Protein AF-A0A1Q3JQH7-F1 (afdb_monomer)

Structure (mmCIF, N/CA/C/O backbone):
data_AF-A0A1Q3JQH7-F1
#
_entry.id   AF-A0A1Q3JQH7-F1
#
loop_
_atom_site.group_PDB
_atom_site.id
_atom_site.type_symbol
_atom_site.label_atom_id
_atom_site.label_alt_id
_atom_site.label_comp_id
_atom_site.label_asym_id
_atom_site.label_entity_id
_atom_site.label_seq_id
_atom_site.pdbx_PDB_ins_code
_atom_site.Cartn_x
_atom_site.Cartn_y
_atom_site.Cartn_z
_atom_site.occupancy
_atom_site.B_iso_or_equiv
_atom_site.auth_seq_id
_atom_site.auth_comp_id
_atom_site.auth_asym_id
_atom_site.auth_atom_id
_atom_site.pdbx_PDB_model_num
ATOM 1 N N . MET A 1 1 ? -27.844 -0.565 -24.989 1.00 44.66 1 MET A N 1
ATOM 2 C CA . MET A 1 1 ? -26.739 0.376 -24.699 1.00 44.66 1 MET A CA 1
ATOM 3 C C . MET A 1 1 ? -25.910 -0.254 -23.585 1.00 44.66 1 MET A C 1
ATOM 5 O O . MET A 1 1 ? -26.453 -0.523 -22.525 1.00 44.66 1 MET A O 1
ATOM 9 N N . LYS A 1 2 ? -24.704 -0.734 -23.907 1.00 46.09 2 LYS A N 1
ATOM 10 C CA . LYS A 1 2 ? -24.028 -1.815 -23.170 1.00 46.09 2 LYS A CA 1
ATOM 11 C C . LYS A 1 2 ? -23.430 -1.312 -21.846 1.00 46.09 2 LYS A C 1
ATOM 13 O O . LYS A 1 2 ? -22.636 -0.379 -21.849 1.00 46.09 2 LYS A O 1
ATOM 18 N N . THR A 1 3 ? -23.756 -1.981 -20.742 1.00 51.41 3 THR A N 1
ATOM 19 C CA . THR A 1 3 ? -23.239 -1.790 -19.370 1.00 51.41 3 THR A CA 1
ATOM 20 C C . THR A 1 3 ? -21.768 -2.225 -19.210 1.00 51.41 3 THR A C 1
ATOM 22 O O . THR A 1 3 ? -21.380 -2.832 -18.215 1.00 51.41 3 THR A O 1
ATOM 25 N N . LEU A 1 4 ? -20.919 -1.944 -20.203 1.00 54.69 4 LEU A N 1
ATOM 26 C CA . LEU A 1 4 ? -19.522 -2.401 -20.242 1.00 54.69 4 LEU A CA 1
ATOM 27 C C . LEU A 1 4 ? -18.557 -1.503 -19.448 1.00 54.69 4 LEU A C 1
ATOM 29 O O . LEU A 1 4 ? -17.485 -1.956 -19.060 1.00 54.69 4 LEU A O 1
ATOM 33 N N . ALA A 1 5 ? -18.969 -0.284 -19.091 1.00 58.31 5 ALA A N 1
ATOM 34 C CA . ALA A 1 5 ? -18.113 0.685 -18.402 1.00 58.31 5 ALA A CA 1
ATOM 35 C C . ALA A 1 5 ? -17.565 0.197 -17.040 1.00 58.31 5 ALA A C 1
ATOM 37 O O . ALA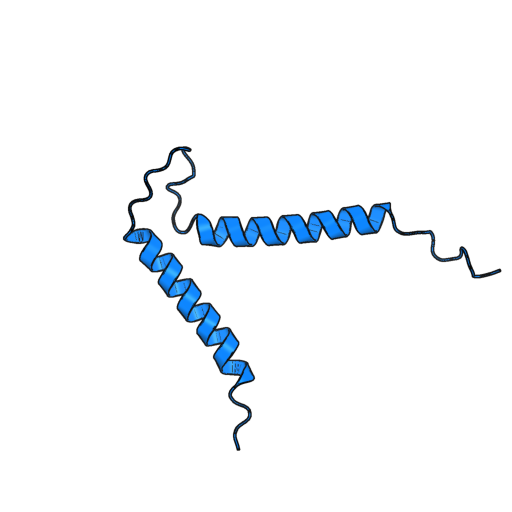 A 1 5 ? -16.450 0.548 -16.663 1.00 58.31 5 ALA A O 1
ATOM 38 N N . GLY A 1 6 ? -18.298 -0.653 -16.309 1.00 57.88 6 GLY A N 1
ATOM 39 C CA . GLY A 1 6 ? -17.889 -1.096 -14.967 1.00 57.88 6 GLY A CA 1
ATOM 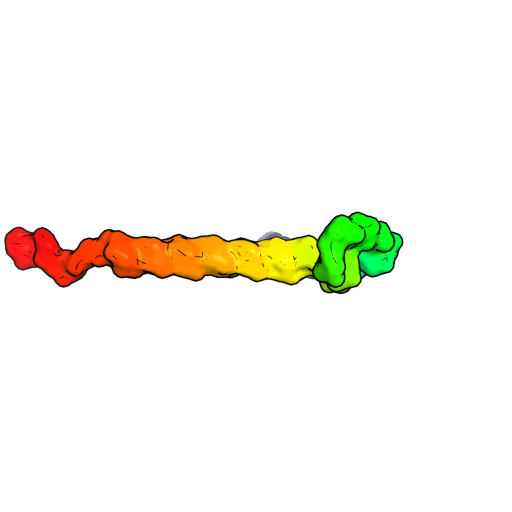40 C C . GLY A 1 6 ? -16.834 -2.211 -14.939 1.00 57.88 6 GLY A C 1
ATOM 41 O O . GLY A 1 6 ? -15.998 -2.253 -14.035 1.00 57.88 6 GLY A O 1
ATOM 42 N N . LYS A 1 7 ? -16.844 -3.124 -15.923 1.00 60.97 7 LYS A N 1
ATOM 43 C CA . LYS A 1 7 ? -15.899 -4.257 -15.971 1.00 60.97 7 LYS A CA 1
ATOM 44 C C . LYS A 1 7 ? -14.546 -3.843 -16.547 1.00 60.97 7 LYS A C 1
ATOM 46 O O . LYS A 1 7 ? -13.518 -4.379 -16.13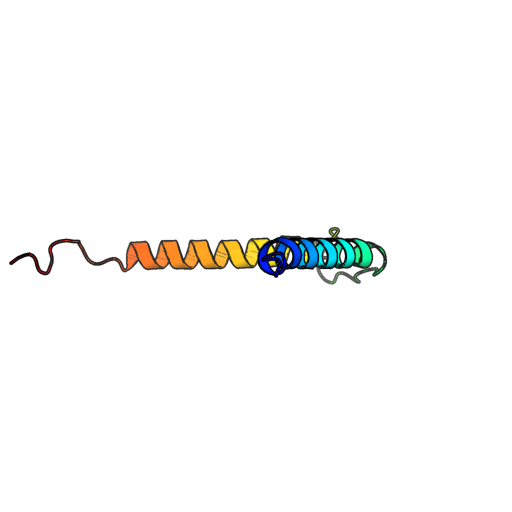5 1.00 60.97 7 LYS A O 1
ATOM 51 N N . ASP A 1 8 ? -14.554 -2.889 -17.469 1.00 71.75 8 ASP A N 1
ATOM 52 C CA . ASP A 1 8 ? -13.357 -2.485 -18.199 1.00 71.75 8 ASP A CA 1
ATOM 53 C C . ASP A 1 8 ? -12.502 -1.495 -17.396 1.00 71.75 8 ASP A C 1
ATOM 55 O O . ASP A 1 8 ? -11.282 -1.549 -17.492 1.00 71.75 8 ASP A O 1
ATOM 59 N N . PHE A 1 9 ? -13.095 -0.694 -16.501 1.00 79.06 9 PHE A N 1
ATOM 60 C CA . PHE A 1 9 ? -12.349 0.234 -15.637 1.00 79.06 9 PHE A CA 1
ATOM 61 C C . PHE A 1 9 ? -11.387 -0.477 -1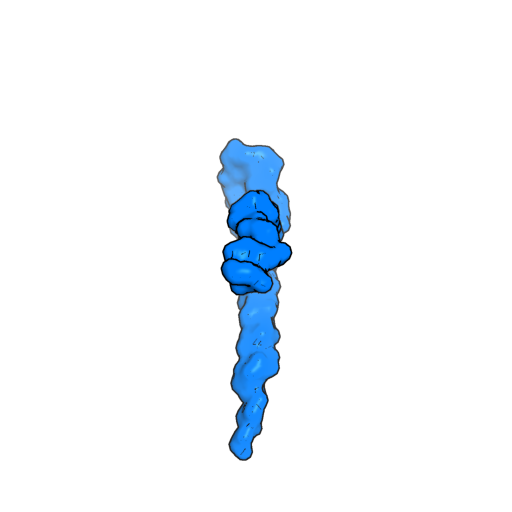4.672 1.00 79.06 9 PHE A C 1
ATOM 63 O O . PHE A 1 9 ? -10.229 -0.089 -14.535 1.00 79.06 9 PHE A O 1
ATOM 70 N N . ARG A 1 10 ? -11.834 -1.573 -14.040 1.00 81.00 10 ARG A N 1
ATOM 71 C CA . ARG A 1 10 ? -10.986 -2.368 -13.129 1.00 81.00 10 ARG A CA 1
ATOM 72 C C . ARG A 1 10 ? -9.813 -2.990 -13.881 1.00 81.00 10 ARG A C 1
ATOM 74 O O . ARG A 1 10 ? -8.694 -2.995 -13.384 1.00 81.00 10 ARG A O 1
ATOM 81 N N . LYS A 1 11 ? -10.074 -3.479 -15.097 1.00 81.62 11 LYS A N 1
ATOM 82 C CA . LYS A 1 11 ? -9.050 -4.045 -15.982 1.00 81.62 11 LYS A CA 1
ATOM 83 C C . LYS A 1 11 ? -8.076 -2.978 -16.465 1.00 81.62 11 LYS A C 1
ATOM 85 O O . LYS A 1 11 ? -6.881 -3.229 -16.461 1.00 81.62 11 LYS A O 1
ATOM 90 N N . LEU A 1 12 ? -8.575 -1.797 -16.826 1.00 86.19 12 LEU A N 1
ATOM 91 C CA . LEU A 1 12 ? -7.760 -0.658 -17.234 1.00 86.19 12 LEU A CA 1
ATOM 92 C C . LEU A 1 12 ? -6.794 -0.255 -16.116 1.00 86.19 12 LEU A C 1
ATOM 94 O O . LEU A 1 12 ? -5.601 -0.141 -16.369 1.00 86.19 12 LEU A O 1
ATOM 98 N N . GLY A 1 13 ? -7.284 -0.123 -14.880 1.00 83.31 13 GLY A N 1
ATOM 99 C CA . GLY A 1 13 ? -6.432 0.164 -13.724 1.00 83.31 13 GLY A CA 1
ATOM 100 C C . GLY A 1 13 ? -5.353 -0.901 -13.503 1.00 83.31 13 GLY A C 1
ATOM 101 O O . GLY A 1 13 ? -4.199 -0.563 -13.264 1.00 83.31 13 GLY A O 1
ATOM 102 N N . LEU A 1 14 ? -5.702 -2.182 -13.659 1.00 84.94 14 LEU A N 1
ATOM 103 C CA . LEU A 1 14 ? -4.763 -3.303 -13.527 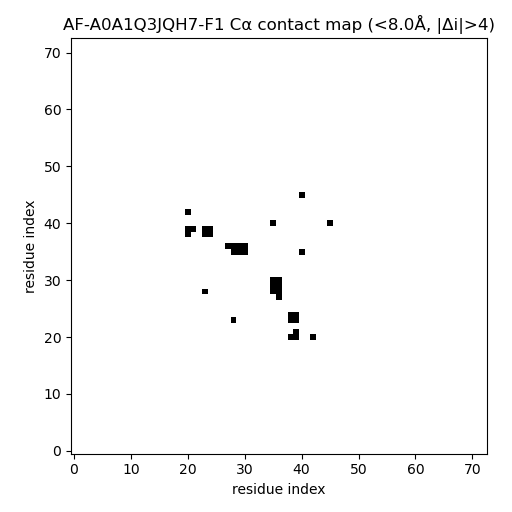1.00 84.94 14 LEU A CA 1
ATOM 104 C C . LEU A 1 14 ? -3.696 -3.304 -14.638 1.00 84.94 14 LEU A C 1
ATOM 106 O O . LEU A 1 14 ? -2.529 -3.571 -14.369 1.00 84.94 14 LEU A O 1
ATOM 110 N N . VAL A 1 15 ? -4.077 -2.949 -15.869 1.00 87.88 15 VAL A N 1
ATOM 111 C CA . VAL A 1 15 ? -3.150 -2.796 -17.003 1.00 87.88 15 VAL A CA 1
ATOM 112 C C . VAL A 1 15 ? -2.199 -1.624 -16.773 1.00 87.88 15 VAL A C 1
ATOM 114 O O . VAL A 1 15 ? -0.993 -1.787 -16.928 1.00 87.88 15 VAL A O 1
ATOM 117 N N . VAL A 1 16 ? -2.713 -0.463 -16.361 1.00 86.88 16 VAL A N 1
ATOM 118 C CA . VAL A 1 16 ? -1.888 0.719 -16.064 1.00 86.88 16 VAL A CA 1
ATOM 119 C C . VAL A 1 16 ? -0.911 0.425 -14.923 1.00 86.88 16 VAL A C 1
ATOM 121 O O . VAL A 1 16 ? 0.268 0.752 -15.036 1.00 86.88 16 VAL A O 1
ATOM 124 N N . LEU A 1 17 ? -1.368 -0.261 -13.870 1.00 84.62 17 LEU A N 1
ATOM 125 C CA . LEU A 1 17 ? -0.515 -0.701 -12.766 1.00 84.62 17 LEU A CA 1
ATOM 126 C C . LEU A 1 17 ? 0.599 -1.643 -13.245 1.00 84.62 17 LEU A C 1
ATOM 128 O O . LEU A 1 17 ? 1.752 -1.456 -12.869 1.00 84.62 17 LEU A O 1
ATOM 132 N N . ALA A 1 18 ? 0.283 -2.623 -14.097 1.00 83.75 18 ALA A N 1
ATOM 133 C CA . ALA A 1 18 ? 1.280 -3.549 -14.635 1.00 83.75 18 ALA A CA 1
ATOM 134 C C . ALA A 1 18 ? 2.327 -2.829 -15.500 1.00 83.75 18 ALA A C 1
ATOM 136 O O . ALA A 1 18 ? 3.515 -3.122 -15.396 1.00 83.75 18 ALA A O 1
ATOM 137 N N . VAL A 1 19 ? 1.907 -1.855 -16.313 1.00 84.50 19 VAL A N 1
ATOM 138 C CA . VAL A 1 19 ? 2.820 -1.035 -17.125 1.00 84.50 19 VAL A CA 1
ATOM 139 C C . VAL A 1 19 ? 3.734 -0.185 -16.244 1.00 84.50 19 VAL A C 1
ATOM 141 O O . VAL A 1 19 ? 4.930 -0.135 -16.509 1.00 84.50 19 VAL A O 1
ATOM 144 N N . LEU A 1 20 ? 3.205 0.442 -15.189 1.00 81.38 20 LEU A N 1
ATOM 145 C CA . LEU A 1 20 ? 3.998 1.223 -14.231 1.00 81.38 20 LEU A CA 1
ATOM 146 C C . LEU A 1 20 ? 5.051 0.360 -13.529 1.00 81.38 20 LEU A C 1
ATOM 148 O O . LEU A 1 20 ? 6.207 0.760 -13.452 1.00 81.38 20 LEU A O 1
ATOM 152 N N . VAL A 1 21 ? 4.670 -0.842 -13.086 1.00 80.62 21 VAL A N 1
ATOM 153 C CA . VAL A 1 21 ? 5.605 -1.805 -12.485 1.00 80.62 21 VAL A CA 1
ATOM 154 C C . VAL A 1 21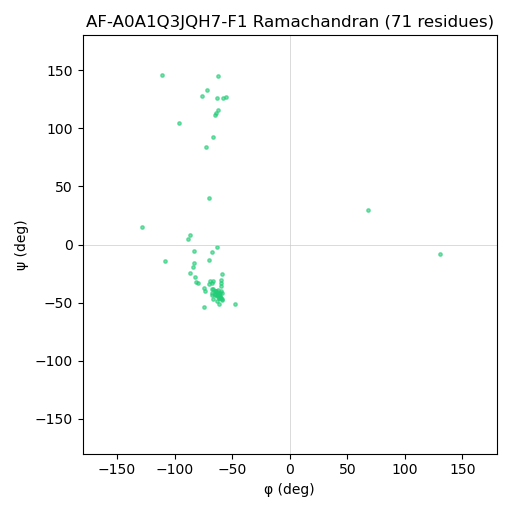 ? 6.686 -2.217 -13.482 1.00 80.62 21 VAL A C 1
ATOM 156 O O . VAL A 1 21 ? 7.852 -2.279 -13.122 1.00 80.62 21 VAL A O 1
ATOM 159 N N . LEU A 1 22 ? 6.341 -2.455 -14.749 1.00 79.19 22 LEU A N 1
ATOM 160 C CA . LEU A 1 22 ? 7.336 -2.776 -15.776 1.00 79.19 22 LEU A CA 1
ATOM 161 C C . LEU A 1 22 ? 8.257 -1.591 -16.106 1.00 79.19 22 LEU A C 1
ATOM 163 O O . LEU A 1 22 ? 9.430 -1.804 -16.400 1.00 79.19 22 LEU A O 1
ATOM 167 N N . LEU A 1 23 ? 7.754 -0.355 -16.041 1.00 78.31 23 LEU A N 1
ATOM 168 C CA . LEU A 1 23 ? 8.559 0.858 -16.217 1.00 78.31 23 LEU A CA 1
ATOM 169 C C . LEU A 1 23 ? 9.578 1.045 -15.088 1.00 78.31 23 LEU A C 1
ATOM 171 O O . LEU A 1 23 ? 10.673 1.542 -15.339 1.00 78.31 23 LEU A O 1
ATOM 175 N N . ASP A 1 24 ? 9.242 0.597 -13.880 1.00 70.38 24 ASP A N 1
ATOM 176 C CA . ASP A 1 24 ? 10.131 0.600 -12.714 1.00 70.38 24 ASP A CA 1
ATOM 177 C C . ASP A 1 24 ? 11.419 -0.220 -12.960 1.00 70.38 24 ASP A C 1
ATOM 179 O O . ASP A 1 24 ? 12.461 0.100 -12.406 1.00 70.38 24 ASP A O 1
ATOM 183 N N . LEU A 1 25 ? 11.410 -1.216 -13.868 1.00 67.31 25 LEU A N 1
ATOM 184 C CA . LEU A 1 25 ? 12.634 -1.935 -14.298 1.00 67.31 25 LEU A CA 1
ATOM 185 C C . LEU A 1 25 ? 13.577 -1.072 -15.133 1.00 67.31 25 LEU A C 1
ATOM 187 O O . LEU A 1 25 ? 14.782 -1.312 -15.146 1.00 67.31 25 LEU A O 1
ATOM 191 N N . ALA A 1 26 ? 13.0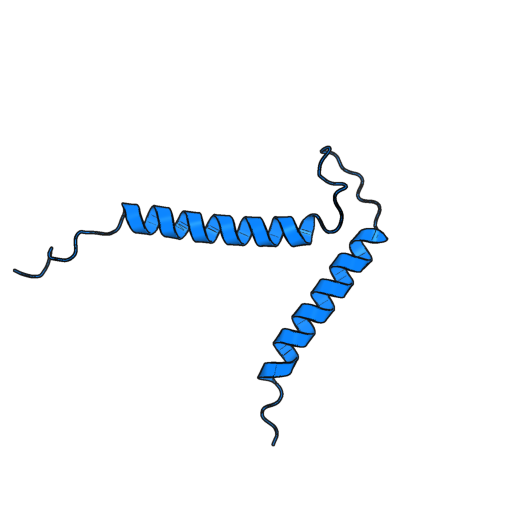24 -0.130 -15.898 1.00 65.69 26 ALA A N 1
ATOM 192 C CA . ALA A 1 26 ? 13.797 0.737 -16.780 1.00 65.69 26 ALA A CA 1
ATOM 193 C C . ALA A 1 26 ? 14.377 1.946 -16.030 1.00 65.69 26 ALA A C 1
ATOM 195 O O . ALA A 1 26 ? 15.334 2.564 -16.500 1.00 65.69 26 ALA A O 1
ATOM 196 N N . VAL A 1 27 ? 13.817 2.280 -14.866 1.00 66.50 27 VAL A N 1
ATOM 197 C CA . VAL A 1 27 ? 14.276 3.374 -14.014 1.00 66.50 27 VAL A CA 1
ATOM 198 C C . VAL A 1 27 ? 15.206 2.799 -12.950 1.00 66.50 27 VAL A C 1
ATOM 200 O O . VAL A 1 27 ? 14.770 2.180 -11.987 1.00 66.50 27 VAL A O 1
ATOM 203 N N . ALA A 1 28 ? 16.515 3.006 -13.110 1.00 57.53 28 ALA A N 1
ATOM 204 C CA . ALA A 1 28 ? 17.493 2.650 -12.086 1.00 57.53 28 ALA A CA 1
ATOM 205 C C . ALA A 1 28 ? 17.286 3.536 -10.846 1.00 57.53 28 ALA A C 1
ATOM 207 O O . ALA A 1 28 ? 17.811 4.648 -10.761 1.00 57.53 28 ALA A O 1
ATOM 208 N N . GLN A 1 29 ? 16.486 3.052 -9.899 1.00 59.84 29 GLN A N 1
ATOM 209 C CA . GLN A 1 29 ? 16.217 3.746 -8.650 1.00 59.84 29 GLN A CA 1
ATOM 210 C C . GLN A 1 29 ? 17.520 3.826 -7.842 1.00 59.84 29 GLN A C 1
ATOM 212 O O . GLN A 1 29 ? 18.073 2.813 -7.414 1.00 59.84 29 GLN A O 1
ATOM 217 N N . HIS A 1 30 ? 18.060 5.038 -7.690 1.00 56.75 30 HIS A N 1
ATOM 218 C CA . HIS A 1 30 ? 19.256 5.301 -6.889 1.00 56.75 30 HIS A CA 1
ATOM 219 C C . HIS A 1 30 ? 18.870 5.185 -5.407 1.00 56.75 30 HIS A C 1
ATOM 221 O O . HIS A 1 30 ? 18.484 6.163 -4.771 1.00 56.75 30 HIS A O 1
ATOM 227 N N . GLY A 1 31 ? 18.865 3.953 -4.897 1.00 57.12 31 GLY A N 1
ATOM 228 C CA . GLY A 1 31 ? 18.445 3.645 -3.534 1.00 57.12 31 GLY A CA 1
ATOM 229 C C . GLY A 1 31 ? 19.348 4.303 -2.496 1.00 57.12 31 GLY A C 1
ATOM 230 O O . GLY A 1 31 ? 20.565 4.122 -2.528 1.00 57.12 31 GLY A O 1
ATOM 231 N N . TYR A 1 32 ? 18.749 5.052 -1.568 1.00 59.28 32 TYR A N 1
ATOM 232 C CA . TYR A 1 32 ? 19.440 5.571 -0.382 1.00 59.28 32 TYR A CA 1
ATOM 233 C C . TYR A 1 32 ? 19.397 4.538 0.760 1.00 59.28 32 TYR A C 1
ATOM 235 O O . TYR A 1 32 ? 20.288 4.502 1.608 1.00 59.28 32 TYR A O 1
ATOM 243 N N . PHE A 1 33 ? 18.405 3.641 0.743 1.00 57.66 33 PHE A N 1
ATOM 244 C CA . PHE A 1 33 ? 18.282 2.473 1.607 1.00 57.66 33 PHE A CA 1
ATOM 245 C C . PHE A 1 33 ? 18.479 1.174 0.809 1.00 57.66 33 PHE A C 1
ATOM 247 O O . PHE A 1 33 ? 18.064 1.045 -0.341 1.00 57.66 33 PHE A O 1
ATOM 254 N N . GLY A 1 34 ? 19.079 0.156 1.439 1.00 60.88 34 GLY A N 1
ATOM 255 C CA . GLY A 1 34 ? 19.427 -1.126 0.800 1.00 60.88 34 GLY A CA 1
ATOM 256 C C . GLY A 1 34 ? 18.252 -1.974 0.282 1.00 60.88 34 GLY A C 1
ATOM 257 O O . GLY A 1 34 ? 18.484 -3.031 -0.295 1.00 60.88 34 GLY A O 1
ATOM 258 N N . ILE A 1 35 ? 17.006 -1.530 0.484 1.00 62.03 35 ILE A N 1
ATOM 259 C CA . ILE A 1 35 ? 15.762 -2.214 0.083 1.00 62.03 35 ILE A CA 1
ATOM 260 C C . ILE A 1 35 ? 15.083 -1.491 -1.106 1.00 62.03 35 ILE A C 1
ATOM 262 O O . ILE A 1 35 ? 14.248 -2.076 -1.799 1.00 62.03 35 ILE A O 1
ATOM 266 N N . ASP A 1 36 ? 15.493 -0.251 -1.407 1.00 62.47 36 ASP A N 1
ATOM 267 C CA . ASP A 1 36 ? 14.890 0.622 -2.431 1.00 62.47 36 ASP A CA 1
ATOM 268 C C . ASP A 1 36 ? 15.146 0.144 -3.870 1.00 62.47 36 ASP A C 1
ATOM 270 O O . ASP A 1 36 ? 14.516 0.631 -4.808 1.00 62.47 36 ASP A O 1
ATOM 274 N N . GLY A 1 37 ? 16.079 -0.799 -4.047 1.00 61.84 37 GLY A N 1
ATOM 275 C CA . GLY A 1 37 ? 16.386 -1.452 -5.323 1.00 61.84 37 GLY A CA 1
ATOM 276 C C . GLY A 1 37 ? 15.547 -2.703 -5.598 1.00 61.84 37 GLY A C 1
ATOM 277 O O . GLY A 1 37 ? 15.806 -3.412 -6.570 1.00 61.84 37 GLY A O 1
ATOM 278 N N . THR A 1 38 ? 14.577 -3.025 -4.735 1.00 66.81 38 THR A N 1
ATOM 279 C CA . THR A 1 38 ? 13.665 -4.145 -4.989 1.00 66.81 38 THR A CA 1
ATOM 280 C C . THR A 1 38 ? 12.687 -3.787 -6.108 1.00 66.81 38 THR A C 1
ATOM 282 O O . THR A 1 38 ? 12.105 -2.706 -6.129 1.00 66.81 38 THR A O 1
ATOM 285 N N . PHE A 1 39 ? 12.520 -4.703 -7.061 1.00 68.12 39 PHE A N 1
ATOM 286 C CA . PHE A 1 39 ? 11.665 -4.503 -8.230 1.00 68.12 39 PHE A CA 1
ATOM 287 C C . PHE A 1 39 ? 10.229 -4.137 -7.830 1.00 68.12 39 PHE A C 1
ATOM 289 O O . PHE A 1 39 ? 9.591 -4.863 -7.059 1.00 68.12 39 PHE A O 1
ATOM 296 N N . GLY A 1 40 ? 9.710 -3.029 -8.370 1.00 73.75 40 GLY A N 1
ATOM 297 C CA . GLY A 1 40 ? 8.345 -2.592 -8.110 1.00 73.75 40 GLY A CA 1
ATOM 298 C C . GLY A 1 40 ? 8.135 -2.137 -6.668 1.00 73.75 40 GLY A C 1
ATOM 299 O O . GLY A 1 40 ? 7.021 -2.298 -6.158 1.00 73.75 40 GLY A O 1
ATOM 300 N N . PHE A 1 41 ? 9.174 -1.604 -6.004 1.00 76.56 41 PHE A N 1
ATOM 301 C CA . PHE A 1 41 ? 9.137 -1.199 -4.593 1.00 76.56 41 PHE A CA 1
ATOM 302 C C . PHE A 1 41 ? 7.900 -0.365 -4.271 1.00 76.56 41 PHE A C 1
ATOM 304 O O . PHE A 1 41 ? 7.117 -0.728 -3.397 1.00 76.56 41 PHE A O 1
ATOM 311 N N . ALA A 1 42 ? 7.650 0.687 -5.051 1.00 76.88 42 ALA A N 1
ATOM 312 C CA . ALA A 1 42 ? 6.505 1.568 -4.847 1.00 76.88 42 ALA A CA 1
ATOM 313 C C . ALA A 1 42 ? 5.151 0.835 -4.932 1.00 76.88 42 ALA A C 1
ATOM 315 O O . ALA A 1 42 ? 4.213 1.184 -4.213 1.00 76.88 42 ALA A O 1
ATOM 316 N N . ALA A 1 43 ? 5.042 -0.197 -5.774 1.00 82.56 43 ALA A N 1
ATOM 317 C CA . ALA A 1 43 ? 3.796 -0.925 -5.976 1.00 82.56 43 ALA A CA 1
ATOM 318 C C . ALA A 1 43 ? 3.468 -1.848 -4.795 1.00 82.56 43 ALA A C 1
ATOM 320 O O . ALA A 1 43 ? 2.376 -1.754 -4.228 1.00 82.56 43 ALA A O 1
ATOM 321 N N . TRP A 1 44 ? 4.397 -2.724 -4.399 1.00 81.00 44 TRP A N 1
ATOM 322 C CA . TRP A 1 44 ? 4.137 -3.656 -3.297 1.00 81.00 44 TRP A CA 1
ATOM 323 C C . TRP A 1 44 ? 4.183 -2.953 -1.936 1.00 81.00 44 TRP A C 1
ATOM 325 O O . TRP A 1 44 ? 3.343 -3.241 -1.084 1.00 81.00 44 TRP A O 1
ATOM 335 N N . PHE A 1 45 ? 5.086 -1.986 -1.746 1.00 83.62 45 PHE A N 1
ATOM 336 C CA . PHE A 1 45 ? 5.172 -1.212 -0.508 1.00 83.62 45 PHE A CA 1
ATOM 337 C C . PHE A 1 45 ? 3.943 -0.320 -0.313 1.00 83.62 45 PHE A C 1
ATOM 339 O O . PHE A 1 45 ? 3.370 -0.298 0.774 1.00 83.62 45 PHE A O 1
ATOM 346 N N . GLY A 1 46 ? 3.478 0.367 -1.364 1.00 85.44 46 GLY A N 1
ATOM 347 C CA . GLY A 1 46 ? 2.257 1.175 -1.303 1.00 85.44 46 GLY A CA 1
ATOM 348 C C . GLY A 1 46 ? 1.015 0.336 -0.983 1.00 85.44 46 GLY A C 1
ATOM 349 O O . GLY A 1 46 ? 0.216 0.712 -0.122 1.00 85.44 46 GLY A O 1
ATOM 350 N N . ALA A 1 47 ? 0.883 -0.838 -1.611 1.00 87.94 47 ALA A N 1
ATOM 351 C CA . ALA A 1 47 ? -0.202 -1.775 -1.322 1.00 87.94 47 ALA A CA 1
ATOM 352 C C . ALA A 1 47 ? -0.143 -2.306 0.122 1.00 87.94 47 ALA A C 1
ATOM 354 O O . ALA A 1 47 ? -1.163 -2.330 0.816 1.00 87.94 47 ALA A O 1
ATOM 355 N N . LEU A 1 48 ? 1.048 -2.686 0.594 1.00 89.69 48 LEU A N 1
ATOM 356 C CA . LEU A 1 48 ? 1.257 -3.194 1.949 1.00 89.69 48 LEU A CA 1
ATOM 357 C C . LEU A 1 48 ? 1.023 -2.111 3.010 1.00 89.69 48 LEU A C 1
ATOM 359 O O . LEU A 1 48 ? 0.403 -2.388 4.033 1.00 89.69 48 LEU A O 1
ATOM 363 N N . SER A 1 49 ? 1.438 -0.873 2.741 1.00 91.69 49 SER A N 1
ATOM 364 C CA . SER A 1 49 ? 1.178 0.288 3.598 1.00 91.69 49 SER A CA 1
ATOM 365 C C . SER A 1 49 ? -0.322 0.559 3.740 1.00 91.69 49 SER A C 1
ATOM 367 O O . SER A 1 49 ? -0.833 0.692 4.853 1.00 91.69 49 SER A O 1
ATOM 369 N N . CYS A 1 50 ? -1.067 0.537 2.629 1.00 93.12 50 CYS A N 1
ATOM 370 C CA . CYS A 1 50 ? -2.523 0.670 2.663 1.00 93.12 50 CYS A CA 1
ATOM 371 C C . CYS A 1 50 ? -3.177 -0.436 3.507 1.00 93.12 50 CYS A C 1
ATOM 373 O O . CYS A 1 50 ? -4.006 -0.154 4.373 1.00 93.12 50 CYS A O 1
ATOM 375 N N . PHE A 1 51 ? -2.765 -1.689 3.304 1.00 95.44 51 PHE A N 1
ATOM 376 C CA . PHE A 1 51 ? -3.270 -2.818 4.081 1.00 95.44 51 PHE A CA 1
ATOM 377 C C . PHE A 1 51 ? -2.947 -2.688 5.577 1.00 95.44 51 PHE A C 1
ATOM 379 O O . PHE A 1 51 ? -3.821 -2.906 6.416 1.00 95.44 51 PHE A O 1
ATOM 386 N N . ALA A 1 52 ? -1.728 -2.266 5.918 1.00 95.94 52 ALA A N 1
ATOM 387 C CA . ALA A 1 52 ? -1.313 -2.037 7.298 1.00 95.94 52 ALA A CA 1
ATOM 388 C C . ALA A 1 52 ? -2.168 -0.962 7.987 1.00 95.94 52 ALA A C 1
ATOM 390 O O . ALA A 1 52 ? -2.578 -1.156 9.130 1.00 95.94 52 ALA A O 1
ATOM 391 N N . LEU A 1 53 ? -2.497 0.134 7.293 1.00 95.75 53 LEU A N 1
ATOM 392 C CA . LEU A 1 53 ? -3.373 1.184 7.826 1.00 95.75 53 LEU A CA 1
ATOM 393 C C . LEU A 1 53 ? -4.795 0.685 8.081 1.00 95.75 53 LEU A C 1
ATOM 395 O O . LEU A 1 53 ? -5.389 1.023 9.103 1.00 95.75 53 LEU A O 1
ATOM 399 N N . ILE A 1 54 ? -5.333 -0.138 7.179 1.00 95.75 54 ILE A N 1
ATOM 400 C CA . ILE A 1 54 ? -6.648 -0.758 7.365 1.00 95.75 54 ILE A CA 1
ATOM 401 C C . ILE A 1 54 ? -6.620 -1.640 8.615 1.00 95.75 54 ILE A C 1
ATOM 403 O O . ILE A 1 54 ? -7.451 -1.463 9.502 1.00 95.75 54 ILE A O 1
ATOM 407 N N . LEU A 1 55 ? -5.639 -2.538 8.737 1.00 96.06 55 LEU A N 1
ATOM 408 C CA . LEU A 1 55 ? -5.506 -3.398 9.915 1.00 96.06 55 LEU A CA 1
ATOM 409 C C . LEU A 1 55 ? -5.336 -2.599 11.208 1.00 96.06 55 LEU A C 1
ATOM 411 O O . LEU A 1 55 ? -5.943 -2.943 12.220 1.00 96.06 55 LEU A O 1
ATOM 415 N N . LEU A 1 56 ? -4.557 -1.519 11.170 1.00 95.69 56 LEU A N 1
ATOM 416 C CA . LEU A 1 56 ? -4.392 -0.620 12.304 1.00 95.69 56 LEU A CA 1
ATOM 417 C C . LEU A 1 56 ? -5.728 0.016 12.702 1.00 95.69 56 LEU A C 1
ATOM 419 O O . LEU A 1 56 ? -6.074 0.015 13.880 1.00 95.69 56 LEU A O 1
ATOM 423 N N . ALA A 1 57 ? -6.508 0.503 11.737 1.00 94.50 57 ALA A N 1
ATOM 424 C CA . ALA A 1 57 ? -7.833 1.058 11.995 1.00 94.50 57 ALA A CA 1
ATOM 425 C C . ALA A 1 57 ? -8.792 0.009 12.577 1.00 94.50 57 ALA A C 1
ATOM 427 O O . ALA A 1 57 ? -9.549 0.321 13.494 1.00 94.50 57 ALA A O 1
ATOM 428 N N . LEU A 1 58 ? -8.732 -1.239 12.100 1.00 93.00 58 LEU A N 1
ATOM 429 C CA . LEU A 1 58 ? -9.515 -2.347 12.654 1.00 93.00 58 LEU A CA 1
ATOM 430 C C . LEU A 1 58 ? -9.096 -2.667 14.096 1.00 93.00 58 LEU A C 1
ATOM 432 O O . LEU A 1 58 ? -9.958 -2.858 14.951 1.00 93.00 58 LEU A O 1
ATOM 436 N N . ALA A 1 59 ? -7.794 -2.687 14.382 1.00 94.06 59 ALA A N 1
ATOM 437 C CA . ALA A 1 59 ? -7.276 -2.922 15.726 1.00 94.06 59 ALA A CA 1
ATOM 438 C C . ALA A 1 59 ? -7.720 -1.815 16.689 1.00 94.06 59 ALA A C 1
ATOM 440 O O . ALA A 1 59 ? -8.292 -2.100 17.740 1.00 94.06 59 ALA A O 1
ATOM 441 N N . VAL A 1 60 ? -7.547 -0.552 16.296 1.00 94.19 60 VAL A N 1
ATOM 442 C CA . VAL A 1 60 ? -8.011 0.608 17.071 1.00 94.19 60 VAL A CA 1
ATOM 443 C C . VAL A 1 60 ? -9.528 0.548 17.269 1.00 94.19 60 VAL A C 1
ATOM 445 O O . VAL A 1 60 ? -10.004 0.675 18.394 1.00 94.19 60 VAL A O 1
ATOM 448 N N . GLY A 1 61 ? -10.291 0.259 16.214 1.00 90.06 61 GLY A N 1
ATOM 449 C CA . GLY A 1 61 ? -11.743 0.097 16.287 1.00 90.06 61 GLY A CA 1
ATOM 450 C C . GLY A 1 61 ? -12.183 -1.015 17.240 1.00 90.06 61 GLY A C 1
ATOM 451 O O . GLY A 1 61 ? -13.180 -0.851 17.932 1.00 90.06 61 GLY A O 1
ATOM 452 N N . SER A 1 62 ? -11.429 -2.114 17.329 1.00 87.69 62 SER A N 1
ATOM 453 C CA . SER A 1 62 ? -11.715 -3.200 18.274 1.00 87.69 62 SER A CA 1
ATOM 454 C C . SER A 1 62 ? -11.452 -2.816 19.733 1.00 87.69 62 SER A C 1
ATOM 456 O O . SER A 1 62 ? -12.201 -3.239 20.606 1.00 87.69 62 SER A O 1
ATOM 458 N N . ILE A 1 63 ? -10.444 -1.976 19.994 1.00 88.25 63 ILE A N 1
ATOM 459 C CA . ILE A 1 63 ? -10.113 -1.491 21.343 1.00 88.25 63 ILE A CA 1
ATOM 460 C C . ILE A 1 63 ? -11.138 -0.452 21.816 1.00 88.25 63 ILE A C 1
ATOM 462 O O . ILE A 1 63 ? -11.518 -0.453 22.982 1.00 88.25 63 ILE A O 1
ATOM 466 N N . LEU A 1 64 ? -11.588 0.436 20.922 1.00 85.75 64 LEU A N 1
ATOM 467 C CA . LEU A 1 64 ? -12.574 1.477 21.240 1.00 85.75 64 LEU A CA 1
ATOM 468 C C . LEU A 1 64 ? -14.027 0.985 21.190 1.00 85.75 64 LEU A C 1
ATOM 470 O O . LEU A 1 64 ? -14.936 1.757 21.500 1.00 85.75 64 LEU A O 1
ATOM 474 N N . ARG A 1 65 ? -14.278 -0.260 20.770 1.00 78.75 65 ARG A N 1
ATOM 475 C CA . ARG A 1 65 ? -15.638 -0.788 20.662 1.00 78.75 65 ARG A CA 1
ATOM 476 C C . ARG A 1 65 ? -16.272 -0.853 22.052 1.00 78.75 65 ARG A C 1
ATOM 478 O O . ARG A 1 65 ? -15.842 -1.627 22.902 1.00 78.75 65 ARG A O 1
ATOM 485 N N . ALA A 1 66 ? -17.294 -0.025 22.270 1.00 73.31 66 ALA A N 1
ATOM 486 C CA . ALA A 1 66 ? -18.105 -0.068 23.479 1.00 73.31 66 ALA A CA 1
ATOM 487 C C . ALA A 1 66 ? -18.820 -1.430 23.586 1.00 73.31 66 ALA A C 1
ATOM 489 O O . ALA A 1 66 ? -19.214 -1.973 22.549 1.00 73.31 66 ALA A O 1
ATOM 490 N N . PRO A 1 67 ? -19.014 -1.973 24.803 1.00 71.69 67 PRO A N 1
ATOM 491 C CA . PRO A 1 67 ? -19.739 -3.221 24.996 1.00 71.69 67 PRO A CA 1
ATOM 492 C C . PRO A 1 67 ? -21.153 -3.116 24.422 1.00 71.69 67 PRO A C 1
ATOM 494 O O . PRO A 1 67 ? -21.916 -2.203 24.766 1.00 71.69 67 PRO A O 1
ATOM 497 N N . GLU A 1 68 ? -21.497 -4.058 23.547 1.00 67.19 68 GLU A N 1
ATOM 498 C CA . GLU A 1 68 ? -22.869 -4.240 23.085 1.00 67.19 68 GLU A CA 1
ATOM 499 C C . GLU A 1 68 ? -23.755 -4.603 24.293 1.00 67.19 68 GLU A C 1
ATOM 501 O O . GLU A 1 68 ? -23.519 -5.610 24.954 1.00 67.19 68 GLU A O 1
ATOM 506 N N . GLY A 1 69 ? -24.713 -3.727 24.625 1.00 63.88 69 GLY A N 1
ATOM 507 C CA . GLY A 1 69 ? -25.591 -3.844 25.802 1.00 63.88 69 GLY A CA 1
ATOM 508 C C . GLY A 1 69 ? -25.692 -2.579 26.665 1.00 63.88 69 GLY A C 1
ATOM 509 O O . GLY A 1 69 ? -26.555 -2.495 27.525 1.00 63.88 69 GL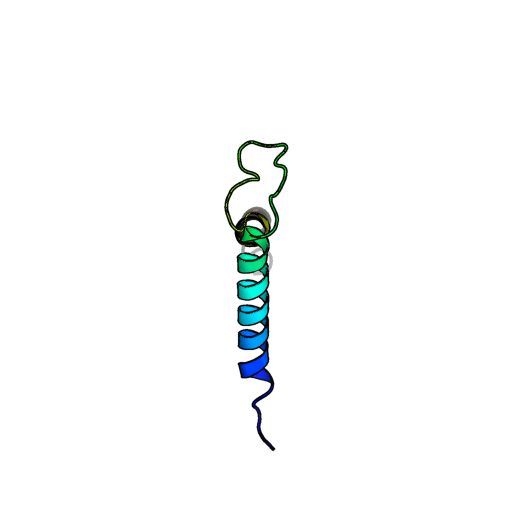Y A O 1
ATOM 510 N N . THR A 1 70 ? -24.874 -1.547 26.412 1.00 61.12 70 THR A N 1
ATOM 511 C CA . THR A 1 70 ? -24.894 -0.293 27.210 1.00 61.12 70 THR A CA 1
ATOM 512 C C . THR A 1 70 ? -26.188 0.539 27.037 1.00 61.12 70 THR A C 1
ATOM 514 O O . THR A 1 70 ? -26.384 1.519 27.746 1.00 61.12 70 THR A O 1
ATOM 517 N N . TYR A 1 71 ? -27.079 0.151 26.116 1.00 62.66 71 TYR A N 1
ATOM 518 C CA . TYR A 1 71 ? -28.387 0.783 25.878 1.00 62.66 71 TYR A CA 1
ATOM 519 C C . TYR A 1 71 ? -29.555 -0.222 25.876 1.00 62.66 71 TYR A C 1
ATOM 521 O O . TYR A 1 71 ? -30.626 0.111 25.376 1.00 62.66 71 TYR A O 1
ATOM 529 N N . ASP A 1 72 ? -29.349 -1.445 26.380 1.00 61.84 72 ASP A N 1
ATOM 530 C CA . ASP A 1 72 ? -30.420 -2.453 26.489 1.00 61.84 72 ASP A CA 1
AT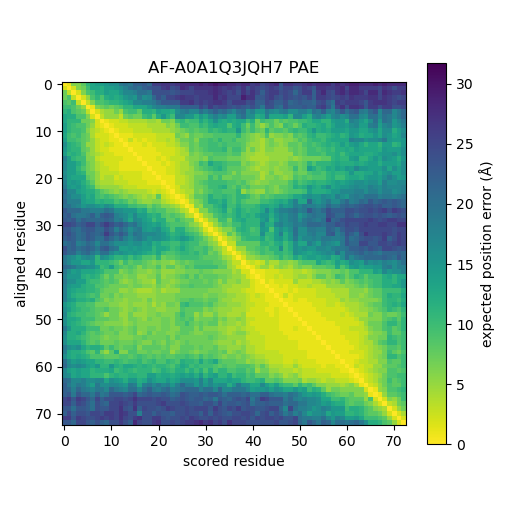OM 531 C C . ASP A 1 72 ? -31.234 -2.347 27.800 1.00 61.84 72 ASP A C 1
ATOM 533 O O . ASP A 1 72 ? -32.100 -3.185 28.033 1.00 61.84 72 ASP A O 1
ATOM 537 N N . ASP A 1 73 ? -31.022 -1.292 28.601 1.00 58.91 73 ASP A N 1
ATOM 538 C CA . ASP A 1 73 ? -31.837 -0.906 29.768 1.00 58.91 73 ASP A CA 1
ATOM 539 C C . ASP A 1 73 ? -32.076 0.618 29.820 1.00 58.91 73 ASP A C 1
ATOM 541 O O . ASP A 1 73 ? -31.100 1.388 29.630 1.00 58.91 73 ASP A O 1
#

Secondary structure (DSSP, 8-state):
----HHHHHHHHHHHHHHHHHHHHTTS----SSTTTTSTTHHHHHHHHHHHHHHHHHHHHHHHH---TTTT--

Mean predicted aligned error: 11.6 Å

Sequence (73 aa):
MKTLAGKDFRKLGLVVLAVLVLLDLAVAQHGYFGIDGTFGFAAWFGALSCFALILLALAVGSILRAPEGTYDD

Solvent-accessible surface area (backbone atoms only — not comparable to full-atom values): 4506 Å² total; per-residue (Å²): 135,82,86,53,72,71,67,49,51,60,51,49,54,53,52,52,51,53,51,53,41,58,49,43,74,75,48,84,58,84,51,92,49,98,66,54,69,43,87,36,43,72,58,57,50,51,54,50,51,54,51,52,52,52,53,50,51,51,53,52,50,61,72,69,53,72,70,90,62,85,76,77,115

pLDDT: mean 75.52, std 13.99, range [44.66, 96.06]

Foldseek 3Di:
DDPCVPVVVVVVVVVVLVVVLVVQVVDQPPDPDPCRRPRSCCPVVVVVVVVVVVVVVVVVCVVPDDDDPPPVD

Radius of gyration: 20.57 Å; Cα contacts (8 Å, |Δi|>4): 18; chains: 1; bounding box: 51×10×54 Å